Protein AF-A2Y497-F1 (afdb_monomer_lite)

Secondary structure (DSSP, 8-state):
--------------------------------------------------------------PPP--SSTTSPPPPPP-SS-EEEEEEHHHHHH-HHHHHHHHHTTEEEEEEE--S--HHHHHHHHHHHHHHHTTSSEEEEES-HHHHHHHT-SEEE--TT--

Sequence (163 aa):
MSPLHLLHRPPLAARGRLLLLPTSRSLLLPRHRHRLRLRDVGAAAAAGGGVSGGGGGAASSREPPRTLFPGGFKRPEIRVPALVLRVGADEALASGDAVVAAVARGVGIVVLEAGEEGGGRVYEAALSLKASVGDRAYLLVAERVDVASAVGASGVVLADDGW

Foldseek 3Di:
DDDDDDDDDDDDDDDDDDDPDPPPPPPCDPPPPDPPPPDPPDDPDDDDDDDDDDDDDPPPPVPQPQDPDPVSDDPDDDDPPAAEAEAELVCLVVPLVVLLVVLVSGHAEYEYEDDPDDLVSSLVSQLSNCVSCPPSHFYEYEPCPVSCVVNVGNYYDYDPPPD

pLDDT: mean 71.43, std 23.14, range [33.5, 97.62]

Radius of gyration: 28.64 Å; chains: 1; bounding box: 88×29×102 Å

Structure (mmCIF, N/CA/C/O backbone):
data_AF-A2Y497-F1
#
_entry.id   AF-A2Y497-F1
#
loop_
_atom_site.group_PDB
_atom_site.id
_atom_site.type_symbol
_atom_site.label_atom_id
_atom_site.label_alt_id
_atom_site.label_comp_id
_atom_site.label_asym_id
_atom_site.label_entity_id
_atom_site.label_seq_id
_atom_site.pdbx_PDB_ins_code
_atom_site.Cartn_x
_atom_site.Cartn_y
_atom_site.Cartn_z
_atom_site.occupancy
_atom_site.B_iso_or_equiv
_atom_site.auth_seq_id
_atom_site.auth_comp_id
_atom_site.auth_asym_id
_atom_site.auth_atom_id
_atom_site.pdbx_PDB_model_num
ATOM 1 N N . MET A 1 1 ? -52.154 7.156 -65.778 1.00 45.56 1 MET A N 1
ATOM 2 C CA . MET A 1 1 ? -52.200 6.101 -64.744 1.00 45.56 1 MET A CA 1
ATOM 3 C C . MET A 1 1 ? -51.714 6.709 -63.432 1.00 45.56 1 MET A C 1
ATOM 5 O O . MET A 1 1 ? -50.516 6.826 -63.230 1.00 45.56 1 MET A O 1
ATOM 9 N N . SER A 1 2 ? -52.643 7.197 -62.608 1.00 48.38 2 SER A N 1
ATOM 10 C CA . SER A 1 2 ? -52.445 7.493 -61.173 1.00 48.38 2 SER A CA 1
ATOM 11 C C . SER A 1 2 ? -52.686 6.207 -60.360 1.00 48.38 2 SER A C 1
ATOM 13 O O . SER A 1 2 ? -53.208 5.254 -60.942 1.00 48.38 2 SER A O 1
ATOM 15 N N . PRO A 1 3 ? -52.598 6.209 -59.018 1.00 59.75 3 PRO A N 1
ATOM 16 C CA . PRO A 1 3 ? -51.611 6.776 -58.082 1.00 59.75 3 PRO A CA 1
ATOM 17 C C . PRO A 1 3 ? -51.171 5.680 -57.066 1.00 59.75 3 PRO A C 1
ATOM 19 O O . PRO A 1 3 ? -51.583 4.535 -57.203 1.00 59.75 3 PRO A O 1
ATOM 22 N N . LEU A 1 4 ? -50.385 6.002 -56.028 1.00 50.53 4 LEU A N 1
ATOM 23 C CA . LEU A 1 4 ? -50.739 5.723 -54.616 1.00 50.53 4 LEU A CA 1
ATOM 24 C C . LEU A 1 4 ? -49.583 6.049 -53.658 1.00 50.53 4 LEU A C 1
ATOM 26 O O . LEU A 1 4 ? -48.541 5.401 -53.627 1.00 50.53 4 LEU A O 1
ATOM 30 N N . HIS A 1 5 ? -49.843 7.058 -52.830 1.00 51.62 5 HIS A N 1
ATOM 31 C CA . HIS A 1 5 ? -49.244 7.238 -51.518 1.00 51.62 5 HIS A CA 1
ATOM 32 C C . HIS A 1 5 ? -49.488 6.007 -50.629 1.00 51.62 5 HIS A C 1
ATOM 34 O O . HIS A 1 5 ? -50.622 5.542 -50.526 1.00 51.62 5 HIS A O 1
ATOM 40 N N . LEU A 1 6 ? -48.463 5.582 -49.887 1.00 50.78 6 LEU A N 1
ATOM 41 C CA . LEU A 1 6 ? -48.612 4.832 -48.637 1.00 50.78 6 LEU A CA 1
ATOM 42 C C . LEU A 1 6 ? -47.597 5.421 -47.630 1.00 50.78 6 LEU A C 1
ATOM 44 O O . LEU A 1 6 ? -46.397 5.269 -47.814 1.00 50.78 6 LEU A O 1
ATOM 48 N N . LEU A 1 7 ? -47.950 6.378 -46.762 1.00 43.66 7 LEU A N 1
ATOM 49 C CA . LEU A 1 7 ? -48.639 6.231 -45.465 1.00 43.66 7 LEU A CA 1
ATOM 50 C C . LEU A 1 7 ? -48.010 5.182 -44.532 1.00 43.66 7 LEU A C 1
ATOM 52 O O . LEU A 1 7 ? -48.404 4.027 -44.586 1.00 43.66 7 LEU A O 1
ATOM 56 N N . HIS A 1 8 ? -47.133 5.614 -43.616 1.00 41.62 8 HIS A N 1
ATOM 57 C CA . HIS A 1 8 ? -47.260 5.457 -42.146 1.00 41.62 8 HIS A CA 1
ATOM 58 C C . HIS A 1 8 ? -45.929 5.831 -41.466 1.00 41.62 8 HIS A C 1
ATOM 60 O O . HIS A 1 8 ? -44.899 5.230 -41.731 1.00 41.62 8 HIS A O 1
ATOM 66 N N . ARG A 1 9 ? -45.848 6.984 -40.793 1.00 40.12 9 ARG A N 1
ATOM 67 C CA . ARG A 1 9 ? -46.085 7.222 -39.351 1.00 40.12 9 ARG A CA 1
ATOM 68 C C . ARG A 1 9 ? -45.068 6.519 -38.416 1.00 40.12 9 ARG A C 1
ATOM 70 O O . ARG A 1 9 ? -44.997 5.295 -38.430 1.00 40.12 9 ARG A O 1
ATOM 77 N N . PRO A 1 10 ? -44.336 7.273 -37.566 1.00 56.50 10 PRO A N 1
ATOM 78 C CA . PRO A 1 10 ? -43.482 6.717 -36.512 1.00 56.50 10 PRO A CA 1
ATOM 79 C C . PRO A 1 10 ? -44.349 6.184 -35.365 1.00 56.50 10 PRO A C 1
ATOM 81 O O . PRO A 1 10 ? -45.513 6.591 -35.252 1.00 56.50 10 PRO A O 1
ATOM 84 N N . PRO A 1 11 ? -43.791 5.355 -34.463 1.00 48.72 11 PRO A N 1
ATOM 85 C CA . PRO A 1 11 ? -44.018 5.701 -33.063 1.00 48.72 11 PRO A CA 1
ATOM 86 C C . PRO A 1 11 ? -42.943 5.288 -32.033 1.00 48.72 11 PRO A C 1
ATOM 88 O O . PRO A 1 11 ? -42.283 4.261 -32.130 1.00 48.72 11 PRO A O 1
ATOM 91 N N . LEU A 1 12 ? -42.970 6.084 -30.956 1.00 47.97 12 LEU A N 1
ATOM 92 C CA . LEU A 1 12 ? -42.866 5.702 -29.541 1.00 47.97 12 LEU A CA 1
ATOM 93 C C . LEU A 1 12 ? -41.478 5.491 -28.918 1.00 47.97 12 LEU A C 1
ATOM 95 O O . LEU A 1 12 ? -40.954 4.393 -28.786 1.00 47.97 12 LEU A O 1
ATOM 99 N N . ALA A 1 13 ? -40.989 6.602 -28.363 1.00 44.84 13 ALA A N 1
ATOM 100 C CA . ALA A 1 13 ? -40.726 6.758 -26.932 1.00 44.84 13 ALA A CA 1
ATOM 101 C C . ALA A 1 13 ? -40.775 5.471 -26.080 1.00 44.84 13 ALA A C 1
ATOM 103 O O . ALA A 1 13 ? -41.851 5.002 -25.709 1.00 44.84 13 ALA A O 1
ATOM 104 N N . ALA A 1 14 ? -39.607 5.021 -25.626 1.00 40.88 14 ALA A N 1
ATOM 105 C CA . ALA A 1 14 ? -39.486 4.195 -24.434 1.00 40.88 14 ALA A CA 1
ATOM 106 C C . ALA A 1 14 ? -38.958 5.063 -23.283 1.00 40.88 14 ALA A C 1
ATOM 108 O O . ALA A 1 14 ? -37.766 5.331 -23.145 1.00 40.88 14 ALA A O 1
ATOM 109 N N . ARG A 1 15 ? -39.897 5.523 -22.452 1.00 48.22 15 ARG A N 1
ATOM 110 C CA . ARG A 1 15 ? -39.645 5.992 -21.088 1.00 48.22 15 ARG A CA 1
ATOM 111 C C . ARG A 1 15 ? -39.121 4.810 -20.262 1.00 48.22 15 ARG A C 1
ATOM 113 O O . ARG A 1 15 ? -39.895 3.920 -19.929 1.00 48.22 15 ARG A O 1
ATOM 120 N N . GLY A 1 16 ? -37.844 4.825 -19.897 1.00 36.69 16 GLY A N 1
ATOM 121 C CA . GLY A 1 16 ? -37.265 3.957 -18.863 1.00 36.69 16 GLY A CA 1
ATOM 122 C C . GLY A 1 16 ? -36.712 4.829 -17.741 1.00 36.69 16 GLY A C 1
ATOM 123 O O . GLY A 1 16 ? -35.578 5.275 -17.799 1.00 36.69 16 GLY A O 1
ATOM 124 N N . ARG A 1 17 ? -37.585 5.368 -16.889 1.00 41.91 17 ARG A N 1
ATOM 125 C CA . ARG A 1 17 ? -37.808 4.887 -15.517 1.00 41.91 17 ARG A CA 1
ATOM 126 C C . ARG A 1 17 ? -36.546 4.967 -14.650 1.00 41.91 17 ARG A C 1
ATOM 128 O O . ARG A 1 17 ? -35.777 4.026 -14.522 1.00 41.91 17 ARG A O 1
ATOM 135 N N . LEU A 1 18 ? -36.434 6.142 -14.035 1.00 47.62 18 LEU A N 1
ATOM 136 C CA . LEU A 1 18 ? -35.829 6.432 -12.742 1.00 47.62 18 LEU A CA 1
ATOM 137 C C . LEU A 1 18 ? -35.737 5.175 -11.852 1.00 47.62 18 LEU A C 1
ATOM 139 O O . LEU A 1 18 ? -36.744 4.717 -11.310 1.00 47.62 18 LEU A O 1
ATOM 143 N N . LEU A 1 19 ? -34.531 4.641 -11.685 1.00 43.69 19 LEU A N 1
ATOM 144 C CA . LEU A 1 19 ? -34.193 3.825 -10.528 1.00 43.69 19 LEU A CA 1
ATOM 145 C C . LEU A 1 19 ? -33.271 4.677 -9.669 1.00 43.69 19 LEU A C 1
ATOM 147 O O . LEU A 1 19 ? -32.071 4.781 -9.914 1.00 43.69 19 LEU A O 1
ATOM 151 N N . LEU A 1 20 ? -33.896 5.351 -8.700 1.00 47.12 20 LEU A N 1
ATOM 152 C CA . LEU A 1 20 ? -33.205 5.912 -7.553 1.00 47.12 20 LEU A CA 1
ATOM 153 C C . LEU A 1 20 ? -32.330 4.806 -6.965 1.00 47.12 20 LEU A C 1
ATOM 155 O O . LEU A 1 20 ? -32.849 3.810 -6.455 1.00 47.12 20 LEU A O 1
ATOM 159 N N . LEU A 1 21 ? -31.012 4.987 -7.032 1.00 45.28 21 LEU A N 1
ATOM 160 C CA . LEU A 1 21 ? -30.118 4.193 -6.210 1.00 45.28 21 LEU A CA 1
ATOM 161 C C . LEU A 1 21 ? -30.483 4.456 -4.744 1.00 45.28 21 LEU A C 1
ATOM 163 O O . LEU A 1 21 ? -30.607 5.621 -4.350 1.00 45.28 21 LEU A O 1
ATOM 167 N N . PRO A 1 22 ? -30.672 3.408 -3.929 1.00 40.72 22 PRO A N 1
ATOM 168 C CA . PRO A 1 22 ? -30.899 3.593 -2.514 1.00 40.72 22 PRO A CA 1
ATOM 169 C C . PRO A 1 22 ? -29.657 4.246 -1.912 1.00 40.72 22 PRO A C 1
ATOM 171 O O . PRO A 1 22 ? -28.540 3.744 -2.016 1.00 40.72 22 PRO A O 1
ATOM 174 N N . THR A 1 23 ? -29.889 5.391 -1.282 1.00 52.94 23 THR A N 1
ATOM 175 C CA . THR A 1 23 ? -29.001 6.060 -0.342 1.00 52.94 23 THR A CA 1
ATOM 176 C C . THR A 1 23 ? -28.472 5.032 0.649 1.00 52.94 23 THR A C 1
ATOM 178 O O . THR A 1 23 ? -29.182 4.576 1.548 1.00 52.94 23 THR A O 1
ATOM 181 N N . SER A 1 24 ? -27.218 4.629 0.452 1.00 50.81 24 SER A N 1
ATOM 182 C CA . SER A 1 24 ? -26.545 3.655 1.297 1.00 50.81 24 SER A CA 1
ATOM 183 C C . SER A 1 24 ? -26.547 4.155 2.733 1.00 50.81 24 SER A C 1
ATOM 185 O O . SER A 1 24 ? -25.902 5.149 3.073 1.00 50.81 24 SER A O 1
ATOM 187 N N . ARG A 1 25 ? -27.317 3.453 3.568 1.00 43.19 25 ARG A N 1
ATOM 188 C CA . ARG A 1 25 ? -27.365 3.635 5.012 1.00 43.19 25 ARG A CA 1
ATOM 189 C C . ARG A 1 25 ? -25.943 3.609 5.551 1.00 43.19 25 ARG A C 1
ATOM 191 O O . ARG A 1 25 ? -25.229 2.619 5.421 1.00 43.19 25 ARG A O 1
ATOM 198 N N . SER A 1 26 ? -25.570 4.730 6.150 1.00 48.50 26 SER A N 1
ATOM 199 C CA . SER A 1 26 ? -24.360 4.901 6.932 1.00 48.50 26 SER A CA 1
ATOM 200 C C . SER A 1 26 ? -24.370 3.864 8.056 1.00 48.50 26 SER A C 1
ATOM 202 O O . SER A 1 26 ? -25.047 4.040 9.070 1.00 48.50 26 SER A O 1
ATOM 204 N N . LEU A 1 27 ? -23.668 2.746 7.859 1.00 54.00 27 LEU A N 1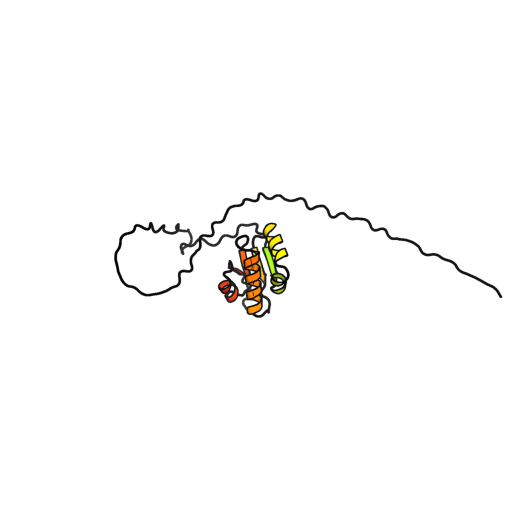
ATOM 205 C CA . LEU A 1 27 ? -23.291 1.864 8.954 1.00 54.00 27 LEU A CA 1
ATOM 206 C C . LEU A 1 27 ? -22.240 2.628 9.756 1.00 54.00 27 LEU A C 1
ATOM 208 O O . LEU A 1 27 ? -21.042 2.568 9.488 1.00 54.00 27 LEU A O 1
ATOM 212 N N . LEU A 1 28 ? -22.739 3.431 10.693 1.00 51.94 28 LEU A N 1
ATOM 213 C CA . LEU A 1 28 ? -21.984 4.099 11.739 1.00 51.94 28 LEU A CA 1
ATOM 214 C C . LEU A 1 28 ? -21.371 3.022 12.637 1.00 51.94 28 LEU A C 1
ATOM 216 O O . LEU A 1 28 ? -21.865 2.741 13.726 1.00 51.94 28 LEU A O 1
ATOM 220 N N . LEU A 1 29 ? -20.291 2.397 12.170 1.00 51.91 29 LEU A N 1
ATOM 221 C CA . LEU A 1 29 ? -19.397 1.702 13.075 1.00 51.91 29 LEU A CA 1
ATOM 222 C C . LEU A 1 29 ? -18.807 2.748 14.034 1.00 51.91 29 LEU A C 1
ATOM 224 O O . LEU A 1 29 ? -18.411 3.834 13.584 1.00 51.91 29 LEU A O 1
ATOM 228 N N . PRO A 1 30 ? -18.760 2.461 15.346 1.00 38.69 30 PRO A N 1
ATOM 229 C CA . PRO A 1 30 ? -18.189 3.365 16.327 1.00 38.69 30 PRO A CA 1
ATOM 230 C C . PRO A 1 30 ? -16.765 3.73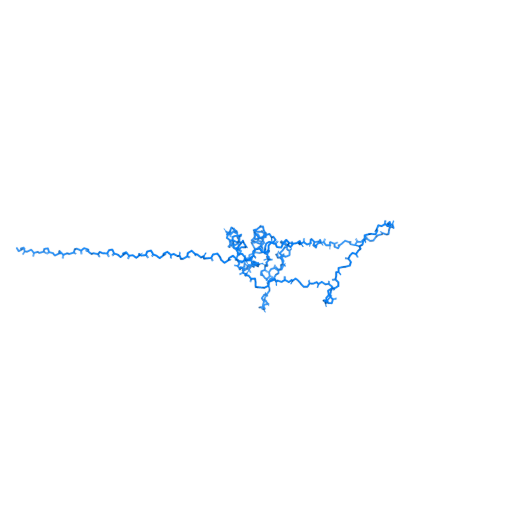9 15.918 1.00 38.69 30 PRO A C 1
ATOM 232 O O . PRO A 1 30 ? -15.858 2.907 15.894 1.00 38.69 30 PRO A O 1
ATOM 235 N N . ARG A 1 31 ? -16.567 5.018 15.587 1.00 48.16 31 ARG A N 1
ATOM 236 C CA . ARG A 1 31 ? -15.251 5.613 15.351 1.00 48.16 31 ARG A CA 1
ATOM 237 C C . ARG A 1 31 ? -14.523 5.722 16.684 1.00 48.16 31 ARG A C 1
ATOM 239 O O . ARG A 1 31 ? -14.417 6.801 17.264 1.00 48.16 31 ARG A O 1
ATOM 246 N N . HIS A 1 32 ? -14.007 4.599 17.167 1.00 43.72 32 HIS A N 1
ATOM 247 C CA . HIS A 1 32 ? -13.047 4.579 18.256 1.00 43.72 32 HIS A CA 1
ATOM 248 C C . HIS A 1 32 ? -11.733 5.187 17.750 1.00 43.72 32 HIS A C 1
ATOM 250 O O . HIS A 1 32 ? -10.834 4.497 17.273 1.00 43.72 32 HIS A O 1
ATOM 256 N N . ARG A 1 33 ? -11.637 6.520 17.837 1.00 47.34 33 ARG A N 1
ATOM 257 C CA . ARG A 1 33 ? -10.392 7.283 17.695 1.00 47.34 33 ARG A CA 1
ATOM 258 C C . ARG A 1 33 ? -9.466 6.931 18.857 1.00 47.34 33 ARG A C 1
ATOM 260 O O . ARG A 1 33 ? -9.300 7.704 19.796 1.00 47.34 33 ARG A O 1
ATOM 267 N N . HIS A 1 34 ? -8.845 5.764 18.794 1.00 39.50 34 HIS A N 1
ATOM 268 C CA . HIS A 1 34 ? -7.680 5.490 19.612 1.00 39.50 34 HIS A CA 1
ATOM 269 C C . HIS A 1 34 ? -6.464 6.003 18.857 1.00 39.50 34 HIS A C 1
ATOM 271 O O . HIS A 1 34 ? -6.024 5.400 17.884 1.00 39.50 34 HIS A O 1
ATOM 277 N N . ARG A 1 35 ? -5.961 7.160 19.312 1.00 42.25 35 ARG A N 1
ATOM 278 C CA . ARG A 1 35 ? -4.622 7.668 19.003 1.00 42.25 35 ARG A CA 1
ATOM 279 C C . ARG A 1 35 ? -3.623 6.544 19.275 1.00 42.25 35 ARG A C 1
ATOM 281 O O . ARG A 1 35 ? -3.215 6.346 20.420 1.00 42.25 35 ARG A O 1
ATOM 288 N N . LEU A 1 36 ? -3.249 5.800 18.240 1.00 44.75 36 LEU A N 1
ATOM 289 C CA . LEU A 1 36 ? -2.063 4.969 18.287 1.00 44.75 36 LEU A CA 1
ATOM 290 C C . LEU A 1 36 ? -0.896 5.948 18.317 1.00 44.75 36 LEU A C 1
ATOM 292 O O . LEU A 1 36 ? -0.554 6.568 17.317 1.00 44.75 36 LEU A O 1
ATOM 296 N N . ARG A 1 37 ? -0.349 6.158 19.516 1.00 42.28 37 ARG A N 1
ATOM 297 C CA . ARG A 1 37 ? 0.990 6.712 19.667 1.00 42.28 37 ARG A CA 1
ATOM 298 C C . ARG A 1 37 ? 1.930 5.684 19.045 1.00 42.28 37 ARG A C 1
ATOM 300 O O . ARG A 1 37 ? 2.341 4.750 19.733 1.00 42.28 37 ARG A O 1
ATOM 307 N N . LEU A 1 38 ? 2.205 5.829 17.749 1.00 42.47 38 LEU A N 1
ATOM 308 C CA . LEU A 1 38 ? 3.408 5.274 17.154 1.00 42.47 38 LEU A CA 1
ATOM 309 C C . LEU A 1 38 ? 4.548 5.881 17.972 1.00 42.47 38 LEU A C 1
ATOM 311 O O . LEU A 1 38 ? 4.785 7.085 17.942 1.00 42.47 38 LEU A O 1
ATOM 315 N N . ARG A 1 39 ? 5.143 5.073 18.846 1.00 39.19 39 ARG A N 1
ATOM 316 C CA . ARG A 1 39 ? 6.441 5.425 19.396 1.00 39.19 39 ARG A CA 1
ATOM 317 C C . ARG A 1 39 ? 7.401 5.278 18.235 1.00 39.19 39 ARG A C 1
ATOM 319 O O . ARG A 1 39 ? 7.504 4.176 17.701 1.00 39.19 39 ARG A O 1
ATOM 326 N N . ASP A 1 40 ? 8.046 6.378 17.874 1.00 40.12 40 ASP A N 1
ATOM 327 C CA . ASP A 1 40 ? 9.225 6.383 17.024 1.00 40.12 40 ASP A CA 1
ATOM 328 C C . ASP A 1 40 ? 10.182 5.301 17.528 1.00 40.12 40 ASP A C 1
ATOM 330 O O . ASP A 1 40 ? 10.813 5.434 18.581 1.00 40.12 40 ASP A O 1
ATOM 334 N N . VAL A 1 41 ? 10.249 4.184 16.806 1.00 44.50 41 VAL A N 1
ATOM 335 C CA . VAL A 1 41 ? 11.383 3.275 16.911 1.00 44.50 41 VAL A CA 1
ATOM 336 C C . VAL A 1 41 ? 12.454 3.950 16.077 1.00 44.50 41 VAL A C 1
ATOM 338 O O . VAL A 1 41 ? 12.531 3.766 14.866 1.00 44.50 41 VAL A O 1
ATOM 341 N N . GLY A 1 42 ? 13.188 4.848 16.737 1.00 35.66 42 GLY A N 1
ATOM 342 C CA . GLY A 1 42 ? 14.312 5.548 16.146 1.00 35.66 42 GLY A CA 1
ATOM 343 C C . GLY A 1 42 ? 15.251 4.543 15.492 1.00 35.66 42 GLY A C 1
ATOM 344 O O . GLY A 1 42 ? 15.635 3.546 16.106 1.00 35.66 42 GLY A O 1
ATOM 345 N N . ALA A 1 43 ? 15.592 4.816 14.235 1.00 41.41 43 ALA A N 1
ATOM 346 C CA . ALA A 1 43 ? 16.651 4.141 13.515 1.00 41.41 43 ALA A CA 1
ATOM 347 C C . ALA A 1 43 ? 17.951 4.277 14.323 1.00 41.41 43 ALA A C 1
ATOM 349 O O . ALA A 1 43 ? 18.590 5.329 14.335 1.00 41.41 43 ALA A O 1
ATOM 350 N N . ALA A 1 44 ? 18.321 3.222 15.048 1.00 39.16 44 ALA A N 1
ATOM 351 C CA . ALA A 1 44 ? 19.617 3.131 15.695 1.00 39.16 44 ALA A CA 1
ATOM 352 C C . ALA A 1 44 ? 20.653 2.824 14.610 1.00 39.16 44 ALA A C 1
ATOM 354 O O . ALA A 1 44 ? 20.873 1.672 14.239 1.00 39.16 44 ALA A O 1
ATOM 355 N N . ALA A 1 45 ? 21.246 3.885 14.064 1.00 36.88 45 ALA A N 1
ATOM 356 C CA . ALA A 1 45 ? 22.423 3.798 13.220 1.00 36.88 45 ALA A CA 1
ATOM 357 C C . ALA A 1 45 ? 23.559 3.134 14.013 1.00 36.88 45 ALA A C 1
ATOM 359 O O . ALA A 1 45 ? 23.944 3.599 15.087 1.00 36.88 45 ALA A O 1
ATOM 360 N N . ALA A 1 46 ? 24.085 2.033 13.481 1.00 41.69 46 ALA A N 1
ATOM 361 C CA . ALA A 1 46 ? 25.293 1.405 13.983 1.00 41.69 46 ALA A CA 1
ATOM 362 C C . ALA A 1 46 ? 26.492 2.318 13.682 1.00 41.69 46 ALA A C 1
ATOM 364 O O . ALA A 1 46 ? 27.001 2.339 12.565 1.00 41.69 46 ALA A O 1
ATOM 365 N N . ALA A 1 47 ? 26.942 3.070 14.684 1.00 39.59 47 ALA A N 1
ATOM 366 C CA . ALA A 1 47 ? 28.244 3.722 14.678 1.00 39.59 47 ALA A CA 1
ATOM 367 C C . ALA A 1 47 ? 29.055 3.164 15.850 1.00 39.59 47 ALA A C 1
ATOM 369 O O . ALA A 1 47 ? 28.743 3.398 17.018 1.00 39.59 47 ALA A O 1
ATOM 370 N N . GLY A 1 48 ? 30.063 2.357 15.522 1.00 38.34 48 GLY A N 1
ATOM 371 C CA . GLY A 1 48 ? 31.070 1.914 16.475 1.00 38.34 48 GLY A CA 1
ATOM 372 C C . GLY A 1 48 ? 31.966 3.070 16.923 1.00 38.34 48 GLY A C 1
ATOM 373 O O . GLY A 1 48 ? 32.155 4.041 16.195 1.00 38.34 48 GLY A O 1
ATOM 374 N N . GLY A 1 49 ? 32.544 2.931 18.115 1.00 33.50 49 GLY A N 1
ATOM 375 C CA . GLY A 1 49 ? 33.585 3.823 18.623 1.00 33.50 49 GLY A CA 1
ATOM 376 C C . GLY A 1 49 ? 33.461 4.039 20.124 1.00 33.50 49 GLY A C 1
ATOM 377 O O . GLY A 1 49 ? 32.721 4.908 20.570 1.00 33.50 49 GLY A O 1
ATOM 378 N N . GLY A 1 50 ? 34.164 3.223 20.909 1.00 43.47 50 GLY A N 1
ATOM 379 C CA . GLY A 1 50 ? 34.237 3.384 22.357 1.00 43.47 50 GLY A CA 1
ATOM 380 C C . GLY A 1 50 ? 35.160 4.527 22.781 1.00 43.47 50 GLY A C 1
ATOM 381 O O . GLY A 1 50 ? 36.173 4.779 22.139 1.00 43.47 50 GLY A O 1
ATOM 382 N N . VAL A 1 51 ? 34.832 5.158 23.908 1.00 40.09 51 VAL A N 1
ATOM 383 C CA . VAL A 1 51 ? 35.761 5.471 25.006 1.00 40.09 51 VAL A CA 1
ATOM 384 C C . VAL A 1 51 ? 34.959 5.949 26.223 1.00 40.09 51 VAL A C 1
ATOM 386 O O . VAL A 1 51 ? 33.937 6.619 26.118 1.00 40.09 51 VAL A O 1
ATOM 389 N N . SER A 1 52 ? 35.434 5.507 27.381 1.00 50.84 52 SER A N 1
ATOM 390 C CA . SER A 1 52 ? 34.973 5.712 28.751 1.00 50.84 52 SER A CA 1
ATOM 391 C C . SER A 1 52 ? 34.810 7.169 29.200 1.00 50.84 52 SER A C 1
ATOM 393 O O . SER A 1 52 ? 35.667 8.003 28.921 1.00 50.84 52 SER A O 1
ATOM 395 N N . GLY A 1 53 ? 33.821 7.415 30.064 1.00 36.03 53 GLY A N 1
ATOM 396 C CA . GLY A 1 53 ? 33.757 8.603 30.920 1.00 36.03 53 GLY A CA 1
ATOM 397 C C . GLY A 1 53 ? 32.502 8.597 31.790 1.00 36.03 53 GLY A C 1
ATOM 398 O O . GLY A 1 53 ? 31.396 8.715 31.276 1.00 36.03 53 GLY A O 1
ATOM 399 N N . GLY A 1 54 ? 32.667 8.394 33.100 1.00 44.78 54 GLY A N 1
ATOM 400 C CA . GLY A 1 54 ? 31.570 8.310 34.064 1.00 44.78 54 GLY A CA 1
ATOM 401 C C . GLY A 1 54 ? 30.852 9.642 34.305 1.00 44.78 54 GLY A C 1
ATOM 402 O O . GLY A 1 54 ? 31.462 10.707 34.300 1.00 44.78 54 GLY A O 1
ATOM 403 N N . GLY A 1 55 ? 29.551 9.553 34.577 1.00 35.56 55 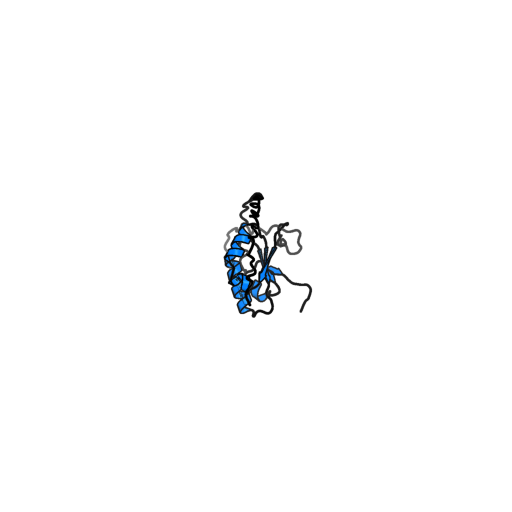GLY A N 1
ATOM 404 C CA . GLY A 1 55 ? 28.708 10.665 35.008 1.00 35.56 55 GLY A CA 1
ATOM 405 C C . GLY A 1 55 ? 27.294 10.167 35.288 1.00 35.56 55 GLY A C 1
ATOM 406 O O . GLY A 1 55 ? 26.574 9.789 34.369 1.00 35.56 55 GLY A O 1
ATOM 407 N N . GLY A 1 56 ? 26.925 10.095 36.567 1.00 45.38 56 GLY A N 1
ATOM 408 C CA . GLY A 1 56 ? 25.643 9.574 37.027 1.00 45.38 56 GLY A CA 1
ATOM 409 C C . GLY A 1 56 ? 24.456 10.420 36.568 1.00 45.38 56 GLY A C 1
ATOM 410 O O . GLY A 1 56 ? 24.340 11.593 36.903 1.00 45.38 56 GLY A O 1
ATOM 411 N N . GLY A 1 57 ? 23.536 9.771 35.866 1.00 36.97 57 GLY A N 1
ATOM 412 C CA . GLY A 1 57 ? 22.160 10.202 35.685 1.00 36.97 57 GLY A CA 1
ATOM 413 C C . GLY A 1 57 ? 21.326 8.938 35.574 1.00 36.97 57 GLY A C 1
ATOM 414 O O . GLY A 1 57 ? 21.486 8.184 34.618 1.00 36.97 57 GLY A O 1
ATOM 415 N N . ALA A 1 58 ? 20.495 8.657 36.578 1.00 44.59 58 ALA A N 1
ATOM 416 C CA . ALA A 1 58 ? 19.597 7.509 36.586 1.00 44.59 58 ALA A CA 1
ATOM 417 C C . ALA A 1 58 ? 18.496 7.701 35.527 1.00 44.59 58 ALA A C 1
ATOM 419 O O . ALA A 1 58 ? 17.347 8.005 35.838 1.00 44.59 58 ALA A O 1
ATOM 420 N N . ALA A 1 59 ? 18.851 7.541 34.253 1.00 45.75 59 ALA A N 1
ATOM 421 C CA . ALA A 1 59 ? 17.893 7.227 33.217 1.00 45.75 59 ALA A CA 1
ATOM 422 C C . ALA A 1 59 ? 17.416 5.815 33.535 1.00 45.75 59 ALA A C 1
ATOM 424 O O . ALA A 1 59 ? 18.148 4.848 33.336 1.00 45.75 59 ALA A O 1
ATOM 425 N N . SER A 1 60 ? 16.215 5.699 34.101 1.00 47.19 60 SER A N 1
ATOM 426 C CA . SER A 1 60 ? 15.525 4.422 34.209 1.00 47.19 60 SER A CA 1
ATOM 427 C C . SER A 1 60 ? 15.462 3.828 32.803 1.00 47.19 60 SER A C 1
ATOM 429 O O . SER A 1 60 ? 14.619 4.232 31.994 1.00 47.19 60 SER A O 1
ATOM 431 N N . SER A 1 61 ? 16.385 2.921 32.489 1.00 52.41 61 SER A N 1
ATOM 432 C CA . SER A 1 61 ? 16.326 2.059 31.323 1.00 52.41 61 SER A CA 1
ATOM 433 C C . SER A 1 61 ? 15.075 1.224 31.521 1.00 52.41 61 SER A C 1
ATOM 435 O O . SER A 1 61 ? 15.066 0.210 32.212 1.00 52.41 61 SER A O 1
ATOM 437 N N . ARG A 1 62 ? 13.952 1.743 31.022 1.00 58.88 62 ARG A N 1
ATOM 438 C CA . ARG A 1 62 ? 12.667 1.067 31.071 1.00 58.88 62 ARG A CA 1
ATOM 439 C C . ARG A 1 62 ? 12.809 -0.115 30.133 1.00 58.88 62 ARG A C 1
ATOM 441 O O . ARG A 1 62 ? 12.574 0.023 28.936 1.00 58.88 62 ARG A O 1
ATOM 448 N N . GLU A 1 63 ? 13.305 -1.215 30.689 1.00 60.34 63 GLU A N 1
ATOM 449 C CA . GLU A 1 63 ? 13.509 -2.471 29.992 1.00 60.34 63 GLU A CA 1
ATOM 450 C C . GLU A 1 63 ? 12.223 -2.759 29.211 1.00 60.34 63 GLU A C 1
ATOM 452 O O . GLU A 1 63 ? 11.128 -2.694 29.795 1.00 60.34 63 GLU A O 1
ATOM 457 N N . PRO A 1 64 ? 12.307 -2.923 27.878 1.00 60.09 64 PRO A N 1
ATOM 458 C CA . PRO A 1 64 ? 11.121 -3.128 27.073 1.00 60.09 64 PRO A CA 1
ATOM 459 C C . PRO A 1 64 ? 10.374 -4.342 27.638 1.00 60.09 64 PRO A C 1
ATOM 461 O O . PRO A 1 64 ? 11.008 -5.347 27.965 1.00 60.09 64 PRO A O 1
ATOM 464 N N . PRO A 1 65 ? 9.046 -4.244 27.835 1.00 62.47 65 PRO A N 1
ATOM 465 C CA . PRO A 1 65 ? 8.278 -5.285 28.500 1.00 62.47 65 PRO A CA 1
ATOM 466 C C . PRO A 1 65 ? 8.544 -6.624 27.816 1.00 62.47 65 PRO A C 1
ATOM 468 O O . PRO A 1 65 ? 8.295 -6.766 26.619 1.00 62.47 65 PRO A O 1
ATOM 471 N N . ARG A 1 66 ? 9.085 -7.577 28.585 1.00 63.81 66 ARG A N 1
ATOM 472 C CA . ARG A 1 66 ? 9.497 -8.894 28.095 1.00 63.81 66 ARG A CA 1
ATOM 473 C C . ARG A 1 66 ? 8.308 -9.559 27.418 1.00 63.81 66 ARG A C 1
ATOM 475 O O . ARG A 1 66 ? 7.329 -9.927 28.063 1.00 63.81 66 ARG A O 1
ATOM 482 N N . THR A 1 67 ? 8.371 -9.661 26.099 1.00 71.06 67 THR A N 1
ATOM 483 C CA . THR A 1 67 ? 7.333 -10.338 25.330 1.00 71.06 67 THR A CA 1
ATOM 484 C C . THR A 1 67 ? 7.516 -11.845 25.440 1.00 71.06 67 THR A C 1
ATOM 486 O O . THR A 1 67 ? 8.636 -12.312 25.621 1.00 71.06 67 THR A O 1
ATOM 489 N N . LEU A 1 68 ? 6.442 -12.612 25.252 1.00 69.62 68 LEU A N 1
ATOM 490 C CA . LEU A 1 68 ? 6.504 -14.079 25.182 1.00 69.62 68 LEU A CA 1
ATOM 491 C C . LEU A 1 68 ? 7.307 -14.595 23.970 1.00 69.62 68 LEU A C 1
ATOM 493 O O . LEU A 1 68 ? 7.554 -15.792 23.859 1.00 69.62 68 LEU A O 1
ATOM 497 N N . PHE A 1 69 ? 7.700 -13.709 23.050 1.00 66.25 69 PHE A N 1
ATOM 498 C CA . PHE A 1 69 ? 8.509 -14.064 21.895 1.00 66.25 69 PHE A CA 1
ATOM 499 C C . PHE A 1 69 ? 9.997 -14.138 22.278 1.00 66.25 69 PHE A C 1
ATOM 501 O O . PHE A 1 69 ? 10.490 -13.208 22.921 1.00 66.25 69 PHE A O 1
ATOM 508 N N . PRO A 1 70 ? 10.737 -15.177 21.836 1.00 71.75 70 PRO A N 1
ATOM 509 C CA . PRO A 1 70 ? 12.148 -15.391 22.184 1.00 71.75 70 PRO A CA 1
ATOM 510 C C . PRO A 1 70 ? 13.079 -14.199 21.905 1.00 71.75 70 PRO A C 1
ATOM 512 O O . PRO A 1 70 ? 14.105 -14.064 22.559 1.00 71.75 70 PRO A O 1
ATOM 515 N N . GLY A 1 71 ? 12.716 -13.321 20.961 1.00 75.31 71 GLY A N 1
ATOM 516 C CA . GLY A 1 71 ? 13.475 -12.114 20.615 1.00 75.31 71 GLY A CA 1
ATOM 517 C C . GLY A 1 71 ? 13.097 -10.849 21.394 1.00 75.31 71 GLY A C 1
ATOM 518 O O . GLY A 1 71 ? 13.628 -9.789 21.094 1.00 75.31 71 GLY A O 1
ATOM 519 N N . GLY A 1 72 ? 12.153 -10.904 22.340 1.00 74.81 72 GLY A N 1
ATOM 520 C CA . GLY A 1 72 ? 11.748 -9.734 23.132 1.00 74.81 72 GLY A CA 1
ATOM 521 C C . GLY A 1 72 ? 10.931 -8.668 22.381 1.00 74.81 72 GLY A C 1
ATOM 522 O O . GLY A 1 72 ? 10.524 -7.685 22.997 1.00 74.81 72 GLY A O 1
ATOM 523 N N . PHE A 1 73 ? 10.642 -8.862 21.089 1.00 68.31 73 PHE A N 1
ATOM 524 C CA . PHE A 1 73 ? 9.798 -7.974 20.285 1.00 68.31 73 PHE A CA 1
ATOM 525 C C . PHE A 1 73 ? 8.408 -8.566 20.061 1.00 68.31 73 PHE A C 1
ATOM 527 O O . PHE A 1 73 ? 8.250 -9.721 19.657 1.00 68.31 73 PHE A O 1
ATOM 534 N N . LYS A 1 74 ? 7.378 -7.742 20.277 1.00 71.38 74 LYS A N 1
ATOM 535 C CA . LYS A 1 74 ? 5.993 -8.106 19.978 1.00 71.38 74 LYS A CA 1
ATOM 536 C C . LYS A 1 74 ? 5.819 -8.104 18.461 1.00 71.38 74 LYS A C 1
ATOM 538 O O . LYS A 1 74 ? 6.187 -7.127 17.812 1.00 71.38 74 LYS A O 1
ATOM 543 N N . ARG A 1 75 ? 5.238 -9.170 17.903 1.00 72.62 75 ARG A N 1
ATOM 544 C CA . ARG A 1 75 ? 4.867 -9.205 16.480 1.00 72.62 75 ARG A CA 1
ATOM 545 C C . ARG A 1 75 ? 3.930 -8.026 16.167 1.00 72.62 75 ARG A C 1
ATOM 547 O O . ARG A 1 75 ? 2.999 -7.807 16.949 1.00 72.62 75 ARG A O 1
ATOM 554 N N . PRO A 1 76 ? 4.147 -7.270 15.075 1.00 68.62 76 PRO A N 1
ATOM 555 C CA . PRO A 1 76 ? 3.168 -6.300 14.601 1.00 68.62 76 PRO A CA 1
ATOM 556 C C . PRO A 1 76 ? 1.804 -6.980 14.445 1.00 68.62 76 PRO A C 1
ATOM 558 O O . PRO A 1 76 ? 1.681 -7.996 13.765 1.00 68.62 76 PRO A O 1
ATOM 561 N N . GLU A 1 77 ? 0.789 -6.459 15.132 1.00 72.62 77 GLU A N 1
ATOM 562 C CA . GLU A 1 77 ? -0.564 -7.015 15.111 1.00 72.62 77 GLU A CA 1
ATOM 563 C C . GLU A 1 77 ? -1.437 -6.206 14.154 1.00 72.62 77 GLU A C 1
ATOM 565 O O . GLU A 1 77 ? -1.666 -5.014 14.367 1.00 72.62 77 GLU A O 1
ATOM 570 N N . ILE A 1 78 ? -1.973 -6.871 13.131 1.00 70.81 78 ILE A N 1
ATOM 571 C CA . ILE A 1 78 ? -3.050 -6.325 12.305 1.00 70.81 78 ILE A CA 1
ATOM 572 C C . ILE A 1 78 ? -4.371 -6.585 13.030 1.00 70.81 78 ILE A C 1
ATOM 574 O O . ILE A 1 78 ? -4.698 -7.722 13.372 1.00 70.81 78 ILE A O 1
ATOM 578 N N . ARG A 1 79 ? -5.154 -5.528 13.261 1.00 68.06 79 ARG A N 1
ATOM 579 C CA . ARG A 1 79 ? -6.492 -5.663 13.848 1.00 68.06 79 ARG A CA 1
ATOM 580 C C . ARG A 1 79 ? -7.470 -6.163 12.791 1.00 68.06 79 ARG A C 1
ATOM 582 O O . ARG A 1 79 ? -7.752 -5.449 11.836 1.00 68.06 79 ARG A O 1
ATOM 589 N N . VAL A 1 80 ? -8.000 -7.365 12.990 1.00 69.06 80 VAL A N 1
ATOM 590 C CA . VAL A 1 80 ? -9.038 -7.964 12.141 1.00 69.06 80 VAL A CA 1
ATOM 591 C C . VAL A 1 80 ? -10.442 -7.719 12.716 1.00 69.06 80 VAL A C 1
ATOM 593 O O . VAL A 1 80 ? -10.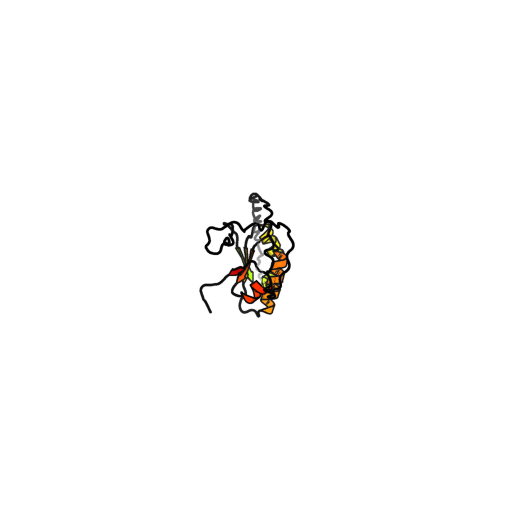600 -7.719 13.939 1.00 69.06 80 VAL A O 1
ATOM 596 N N . PRO A 1 81 ? -11.465 -7.530 11.858 1.00 63.50 81 PRO A N 1
ATOM 597 C CA . PRO A 1 81 ? -11.386 -7.515 10.392 1.00 63.50 81 PRO A CA 1
ATOM 598 C C . PRO A 1 81 ? -10.827 -6.184 9.848 1.00 63.50 81 PRO A C 1
ATOM 600 O O . PRO A 1 81 ? -11.269 -5.113 10.257 1.00 63.50 81 PRO A O 1
ATOM 603 N N . ALA A 1 82 ? -9.880 -6.255 8.905 1.00 82.69 82 ALA A N 1
ATOM 604 C CA . ALA A 1 82 ? -9.354 -5.098 8.176 1.00 82.69 82 ALA A CA 1
ATOM 605 C C . ALA A 1 82 ? -9.751 -5.193 6.699 1.00 82.69 82 ALA A C 1
ATOM 607 O O . ALA A 1 82 ? -9.572 -6.238 6.076 1.00 82.69 82 ALA A O 1
ATOM 608 N N . LEU A 1 83 ? -10.269 -4.099 6.138 1.00 93.75 83 LEU A N 1
ATOM 609 C CA . LEU A 1 83 ? -10.479 -3.990 4.698 1.00 93.75 83 LEU A CA 1
ATOM 610 C C . LEU A 1 83 ? -9.144 -3.645 4.025 1.00 93.75 83 LEU A C 1
ATOM 612 O O . LEU A 1 83 ? -8.487 -2.679 4.428 1.00 93.75 83 LEU A O 1
ATOM 616 N N . VAL A 1 84 ? -8.775 -4.436 3.017 1.00 95.31 84 VAL A N 1
ATOM 617 C CA . VAL A 1 84 ? -7.549 -4.276 2.228 1.00 95.31 84 VAL A CA 1
ATOM 618 C C . VAL A 1 84 ? -7.896 -3.649 0.883 1.00 95.31 84 VAL A C 1
ATOM 620 O O . VAL A 1 84 ? -8.786 -4.135 0.186 1.00 95.31 84 VAL A O 1
ATOM 623 N N . LEU A 1 85 ? -7.190 -2.582 0.522 1.00 96.75 85 LEU A N 1
ATOM 624 C CA . LEU A 1 85 ? -7.251 -1.963 -0.797 1.00 96.75 85 LEU A CA 1
ATOM 625 C C . LEU A 1 85 ? -5.944 -2.253 -1.538 1.00 96.75 85 LEU A C 1
ATOM 627 O O . LEU A 1 85 ? -4.881 -1.896 -1.040 1.00 96.75 85 LEU A O 1
ATOM 6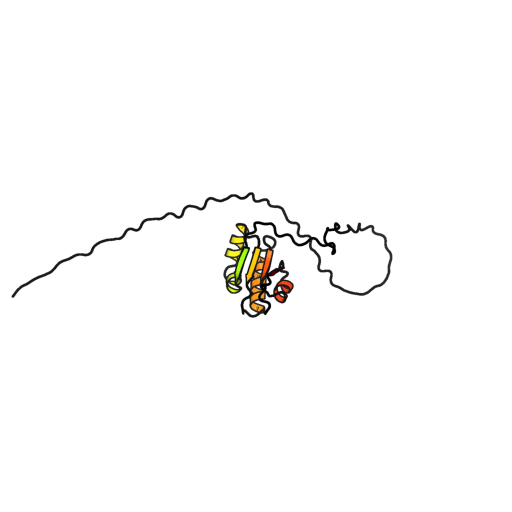31 N N . ARG A 1 86 ? -6.026 -2.878 -2.712 1.00 96.50 86 ARG A N 1
ATOM 632 C CA . ARG A 1 86 ? -4.887 -3.065 -3.621 1.00 96.50 86 ARG A CA 1
ATOM 633 C C . ARG A 1 86 ? -4.942 -1.977 -4.689 1.00 96.50 86 ARG A C 1
ATOM 635 O O . ARG A 1 86 ? -6.034 -1.682 -5.170 1.00 96.50 86 ARG A O 1
ATOM 642 N N . VAL A 1 87 ? -3.807 -1.364 -5.001 1.00 96.56 87 VAL A N 1
ATOM 643 C CA . VAL A 1 87 ? -3.709 -0.231 -5.933 1.00 96.56 87 VAL A CA 1
ATOM 644 C C . VAL A 1 87 ? -2.467 -0.414 -6.793 1.00 96.56 87 VAL A C 1
ATOM 646 O O . VAL A 1 87 ? -1.394 -0.675 -6.250 1.00 96.56 87 VAL A O 1
ATOM 649 N N . GLY A 1 88 ? -2.597 -0.272 -8.112 1.00 95.31 88 GLY A N 1
ATOM 650 C CA . GLY A 1 88 ? -1.442 -0.268 -9.017 1.00 95.31 88 GLY A CA 1
ATOM 651 C C . GLY A 1 88 ? -0.661 1.050 -8.964 1.00 95.31 88 GLY A C 1
ATOM 652 O O . GLY A 1 88 ? -1.188 2.080 -8.535 1.00 95.31 88 GLY A O 1
ATOM 653 N N . ALA A 1 89 ? 0.586 1.058 -9.440 1.00 94.75 89 ALA A N 1
ATOM 654 C CA . ALA A 1 89 ? 1.423 2.264 -9.430 1.00 94.75 89 ALA A CA 1
ATOM 655 C C . ALA A 1 89 ? 0.775 3.457 -10.165 1.00 94.75 89 ALA A C 1
ATOM 657 O O . ALA A 1 89 ? 0.783 4.581 -9.663 1.00 94.75 89 ALA A O 1
ATOM 658 N N . ASP A 1 90 ? 0.151 3.216 -11.317 1.00 93.38 90 ASP A N 1
ATOM 659 C CA . ASP A 1 90 ? -0.504 4.267 -12.106 1.00 93.38 90 ASP A CA 1
ATOM 660 C C . ASP A 1 90 ? -1.755 4.826 -11.430 1.00 93.38 90 ASP A C 1
ATOM 662 O O . ASP A 1 90 ? -1.976 6.037 -11.408 1.00 93.38 90 ASP A O 1
ATOM 666 N N . GLU A 1 91 ? -2.551 3.954 -10.817 1.00 93.50 91 GLU A N 1
ATOM 667 C CA . GLU A 1 91 ? -3.737 4.343 -10.057 1.00 93.50 91 GLU A CA 1
ATOM 668 C C . GLU A 1 91 ? -3.356 5.161 -8.821 1.00 93.50 91 GLU A C 1
ATOM 670 O O . GLU A 1 91 ? -4.008 6.158 -8.514 1.00 93.50 91 GLU A O 1
ATOM 675 N N . ALA A 1 92 ? -2.271 4.786 -8.140 1.00 94.06 92 ALA A N 1
ATOM 676 C CA . ALA A 1 92 ? -1.736 5.507 -6.991 1.00 94.06 92 ALA A CA 1
ATOM 677 C C . ALA A 1 92 ? -1.270 6.928 -7.347 1.00 94.06 92 ALA A C 1
ATOM 679 O O . ALA A 1 92 ? -1.439 7.857 -6.553 1.00 94.06 92 ALA A O 1
ATOM 680 N N . LEU A 1 93 ? -0.704 7.106 -8.543 1.00 94.31 93 LEU A N 1
ATOM 681 C CA . LEU A 1 93 ? -0.269 8.409 -9.046 1.00 94.31 93 LEU A CA 1
ATOM 682 C C . LEU A 1 93 ? -1.443 9.251 -9.565 1.00 94.31 93 LEU A C 1
ATOM 684 O O . LEU A 1 93 ? -1.450 10.466 -9.386 1.00 94.31 93 LEU A O 1
ATOM 688 N N . ALA A 1 94 ? -2.447 8.622 -10.178 1.00 94.12 94 ALA A N 1
ATOM 689 C CA . ALA A 1 94 ? -3.587 9.323 -10.766 1.00 94.12 94 ALA A CA 1
ATOM 690 C C . ALA A 1 94 ? -4.716 9.632 -9.765 1.00 94.12 94 ALA A C 1
ATOM 692 O O . ALA A 1 94 ? -5.441 10.607 -9.944 1.00 94.12 94 ALA A O 1
ATOM 693 N N . SER A 1 95 ? -4.901 8.799 -8.734 1.00 90.00 95 SER A N 1
ATOM 694 C CA . SER A 1 95 ? -6.130 8.757 -7.920 1.00 90.00 95 SER A CA 1
ATOM 695 C C . SER A 1 95 ? -5.884 8.816 -6.406 1.00 90.00 95 SER A C 1
ATOM 697 O O . SER A 1 95 ? -6.586 8.161 -5.629 1.00 90.00 95 SER A O 1
ATOM 699 N N . GLY A 1 96 ? -4.930 9.636 -5.953 1.00 88.25 96 GLY A N 1
ATOM 700 C CA . GLY A 1 96 ? -4.631 9.814 -4.522 1.00 88.25 96 GLY A CA 1
ATOM 701 C C . GLY A 1 96 ? -5.859 10.184 -3.671 1.00 88.25 96 GLY A C 1
ATOM 702 O O . GLY A 1 96 ? -6.085 9.597 -2.611 1.00 88.25 96 GLY A O 1
ATOM 703 N N . ASP A 1 97 ? -6.730 11.066 -4.171 1.00 93.19 97 ASP A N 1
ATOM 704 C CA . ASP A 1 97 ? -7.956 11.477 -3.468 1.00 93.19 97 ASP A CA 1
ATOM 705 C C . ASP A 1 97 ? -8.924 10.310 -3.214 1.00 93.19 97 ASP A C 1
ATOM 707 O O . ASP A 1 97 ? -9.564 10.235 -2.159 1.00 93.19 97 ASP A O 1
ATOM 711 N N . ALA A 1 98 ? -9.009 9.359 -4.149 1.00 95.94 98 ALA A N 1
ATOM 712 C CA . ALA A 1 98 ? -9.840 8.170 -3.989 1.00 95.94 98 ALA A CA 1
ATOM 713 C C . ALA A 1 98 ? -9.297 7.261 -2.875 1.00 95.94 98 ALA A C 1
ATOM 715 O O . ALA A 1 98 ? -10.073 6.750 -2.062 1.00 95.94 98 ALA A O 1
ATOM 716 N N . VAL A 1 99 ? -7.969 7.125 -2.775 1.00 95.75 99 VAL A N 1
ATOM 717 C CA . VAL A 1 99 ? -7.307 6.393 -1.684 1.00 95.75 99 VAL A CA 1
ATOM 718 C C . VAL A 1 99 ? -7.583 7.072 -0.343 1.00 95.75 99 VAL A C 1
ATOM 720 O O . VAL A 1 99 ? -7.987 6.409 0.616 1.00 95.75 99 VAL A O 1
ATOM 723 N N . VAL A 1 100 ? -7.456 8.400 -0.272 1.00 96.12 100 VAL A N 1
ATOM 724 C CA . VAL A 1 100 ? -7.773 9.176 0.938 1.00 96.12 100 VAL A CA 1
ATOM 725 C C . VAL A 1 100 ? -9.226 8.953 1.371 1.00 96.12 100 VAL A C 1
ATOM 727 O O . VAL A 1 100 ? -9.493 8.721 2.556 1.00 96.12 100 VAL A O 1
ATOM 730 N N . ALA A 1 101 ? -10.166 8.981 0.424 1.00 96.75 101 ALA A N 1
ATOM 731 C CA . ALA A 1 101 ? -11.577 8.730 0.691 1.00 96.75 101 ALA A CA 1
ATOM 732 C C . ALA A 1 101 ? -11.832 7.292 1.178 1.00 96.75 101 ALA A C 1
ATOM 734 O O . ALA A 1 101 ? -12.611 7.090 2.113 1.00 96.75 101 ALA A O 1
ATOM 735 N N . ALA A 1 102 ? -11.164 6.295 0.595 1.00 96.00 102 ALA A N 1
ATOM 736 C CA . ALA A 1 102 ? -11.285 4.895 0.998 1.00 96.00 102 ALA A CA 1
ATOM 737 C C . ALA A 1 102 ? -10.760 4.659 2.426 1.00 96.00 102 ALA A C 1
ATOM 739 O O . ALA A 1 102 ? -11.448 4.052 3.254 1.00 96.00 102 ALA A O 1
ATOM 740 N N . VAL A 1 103 ? -9.598 5.226 2.764 1.00 95.00 103 VAL A N 1
ATOM 741 C CA . VAL A 1 103 ? -9.030 5.179 4.123 1.00 95.00 103 VAL A CA 1
ATOM 742 C C . VAL A 1 103 ? -9.961 5.859 5.131 1.00 95.00 103 VAL A C 1
ATOM 744 O O . VAL A 1 103 ? -10.248 5.303 6.190 1.00 95.00 103 VAL A O 1
ATOM 747 N N . ALA A 1 104 ? -10.543 7.013 4.789 1.00 94.75 104 ALA A N 1
ATOM 748 C CA . ALA A 1 104 ? -11.513 7.697 5.653 1.00 94.75 104 ALA A CA 1
ATOM 749 C C . ALA A 1 104 ? -12.802 6.883 5.917 1.00 94.75 104 ALA A C 1
ATOM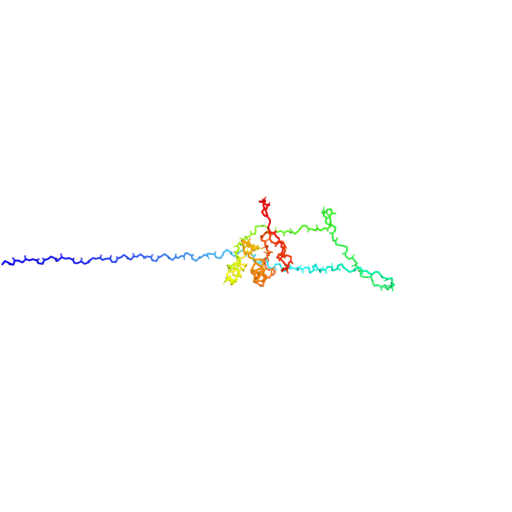 751 O O . ALA A 1 104 ? -13.509 7.133 6.905 1.00 94.75 104 ALA A O 1
ATOM 752 N N . ARG A 1 105 ? -13.108 5.913 5.045 1.00 94.50 105 ARG A N 1
ATOM 753 C CA . ARG A 1 105 ? -14.258 5.001 5.138 1.00 94.50 105 ARG A CA 1
ATOM 754 C C . ARG A 1 105 ? -13.941 3.674 5.832 1.00 94.50 105 ARG A C 1
ATOM 756 O O . ARG A 1 105 ? -14.871 2.906 6.059 1.00 94.50 105 ARG A O 1
ATOM 763 N N . GLY A 1 106 ? -12.687 3.431 6.218 1.00 91.31 106 GLY A N 1
ATOM 764 C CA . GLY A 1 106 ? -12.304 2.277 7.035 1.00 91.31 106 GLY A CA 1
ATOM 765 C C . GLY A 1 106 ? -11.399 1.248 6.356 1.00 91.31 106 GLY A C 1
ATOM 766 O O . GLY A 1 106 ? -11.242 0.160 6.905 1.00 91.31 106 GLY A O 1
ATOM 767 N N . VAL A 1 107 ? -10.789 1.560 5.205 1.00 95.00 107 VAL A N 1
ATOM 768 C CA . VAL A 1 107 ? -9.644 0.770 4.715 1.00 95.00 107 VAL A CA 1
ATOM 769 C C . VAL A 1 107 ? -8.519 0.850 5.746 1.00 95.00 107 VAL A C 1
ATOM 771 O O . VAL A 1 107 ? -8.086 1.944 6.104 1.00 95.00 107 VAL A O 1
ATOM 774 N N . GLY A 1 108 ? -8.080 -0.309 6.239 1.00 93.44 108 GLY A N 1
ATOM 775 C CA . GLY A 1 108 ? -7.038 -0.421 7.264 1.00 93.44 108 GLY A CA 1
ATOM 776 C C . GLY A 1 108 ? -5.666 -0.792 6.705 1.00 93.44 108 GLY A C 1
ATOM 777 O O . GLY A 1 108 ? -4.657 -0.583 7.379 1.00 93.44 108 GLY A O 1
ATOM 778 N N . ILE A 1 109 ? -5.624 -1.332 5.483 1.00 95.75 109 ILE A N 1
ATOM 779 C CA . ILE A 1 109 ? -4.400 -1.730 4.785 1.00 95.75 109 ILE A CA 1
ATOM 780 C C . ILE A 1 109 ? -4.509 -1.293 3.328 1.00 95.75 109 ILE A C 1
ATOM 782 O O . ILE A 1 109 ? -5.512 -1.571 2.670 1.00 95.75 109 ILE A O 1
ATOM 786 N N . VAL A 1 110 ? -3.466 -0.643 2.831 1.00 97.00 110 VAL A N 1
ATOM 787 C CA . VAL A 1 110 ? -3.277 -0.329 1.417 1.00 97.00 110 VAL A CA 1
ATOM 788 C C . VAL A 1 110 ? -2.062 -1.108 0.930 1.00 97.00 110 VAL A C 1
ATOM 790 O O . VAL A 1 110 ? -0.996 -1.018 1.536 1.00 97.00 110 VAL A O 1
ATOM 793 N N . VAL A 1 111 ? -2.227 -1.878 -0.139 1.00 97.12 111 VAL A N 1
ATOM 794 C CA . VAL A 1 111 ? -1.153 -2.621 -0.800 1.00 97.12 111 VAL A CA 1
ATOM 795 C C . VAL A 1 111 ? -0.878 -1.952 -2.140 1.00 97.12 111 VAL A C 1
ATOM 797 O O . VAL A 1 111 ? -1.785 -1.834 -2.965 1.00 97.12 111 VAL A O 1
ATOM 800 N N . LEU A 1 112 ? 0.355 -1.492 -2.333 1.00 97.19 112 LEU A N 1
ATOM 801 C CA . LEU A 1 112 ? 0.852 -1.082 -3.638 1.00 97.19 112 LEU A CA 1
ATOM 802 C C . LEU A 1 112 ? 1.299 -2.327 -4.400 1.00 97.19 112 LEU A C 1
ATOM 804 O O . LEU A 1 112 ? 2.251 -2.992 -3.990 1.00 97.19 112 LEU A O 1
ATOM 808 N N . GLU A 1 113 ? 0.626 -2.608 -5.506 1.00 95.62 113 GLU A N 1
ATOM 809 C CA . GLU A 1 113 ? 1.033 -3.634 -6.458 1.00 95.62 113 GLU A CA 1
ATOM 810 C C . GLU A 1 113 ? 2.135 -3.061 -7.344 1.00 95.62 113 GLU A C 1
ATOM 812 O O . GLU A 1 113 ? 1.892 -2.175 -8.167 1.00 95.62 113 GLU A O 1
ATOM 817 N N . ALA A 1 114 ? 3.356 -3.541 -7.127 1.00 83.88 114 ALA A N 1
ATOM 818 C CA . ALA A 1 114 ? 4.462 -3.333 -8.040 1.00 83.88 114 ALA A CA 1
ATOM 819 C C . ALA A 1 114 ? 4.379 -4.445 -9.089 1.00 83.88 114 ALA A C 1
ATOM 821 O O . ALA A 1 114 ? 4.718 -5.587 -8.797 1.00 83.88 114 ALA A O 1
ATOM 822 N N . GLY A 1 115 ? 3.839 -4.138 -10.263 1.00 80.12 115 GLY A N 1
ATOM 823 C CA . GLY A 1 115 ? 3.915 -5.029 -11.410 1.00 80.12 115 GLY A CA 1
ATOM 824 C C . GLY A 1 115 ? 5.310 -4.980 -12.036 1.00 80.12 115 GLY A C 1
ATOM 825 O O . GLY A 1 115 ? 6.321 -4.755 -11.370 1.00 80.12 115 GLY A O 1
ATOM 826 N N . GLU A 1 116 ? 5.361 -5.126 -13.357 1.00 78.81 116 GLU A N 1
ATOM 827 C CA . GLU A 1 116 ? 6.599 -5.057 -14.151 1.00 78.81 116 GLU A CA 1
ATOM 828 C C . GLU A 1 116 ? 7.153 -3.620 -14.288 1.00 78.81 116 GLU A C 1
ATOM 830 O O . GLU A 1 116 ? 8.022 -3.345 -15.121 1.00 78.81 116 GLU A O 1
ATOM 835 N N . GLU A 1 117 ? 6.635 -2.649 -13.527 1.00 79.19 117 GLU A N 1
ATOM 836 C CA . GLU A 1 117 ? 7.099 -1.272 -13.621 1.00 79.19 117 GLU A CA 1
ATOM 837 C C . GLU A 1 117 ? 8.518 -1.104 -13.058 1.00 79.19 117 GLU A C 1
ATOM 839 O O . GLU A 1 117 ? 8.921 -1.676 -12.042 1.00 79.19 117 GLU A O 1
ATOM 844 N N . GLY A 1 118 ? 9.289 -0.218 -13.694 1.00 80.56 118 GLY A N 1
ATOM 845 C CA . GLY A 1 118 ? 10.615 0.143 -13.206 1.00 80.56 118 GLY A CA 1
ATOM 846 C C . GLY A 1 118 ? 10.569 0.670 -11.766 1.00 80.56 118 GLY A C 1
ATOM 847 O O . GLY A 1 118 ? 9.675 1.433 -11.395 1.00 80.56 118 GLY A O 1
ATOM 848 N N . GLY A 1 119 ? 11.578 0.315 -10.960 1.00 81.19 119 GLY A N 1
ATOM 849 C CA . GLY A 1 119 ? 11.628 0.637 -9.525 1.00 81.19 119 GLY A CA 1
ATOM 850 C C . GLY A 1 119 ? 11.412 2.112 -9.176 1.00 81.19 119 GLY A C 1
ATOM 851 O O . GLY A 1 119 ? 10.791 2.402 -8.160 1.00 81.19 119 GLY A O 1
ATOM 852 N N . GLY A 1 120 ? 11.841 3.040 -10.039 1.00 91.56 120 GLY A N 1
ATOM 853 C CA . GLY A 1 120 ? 11.597 4.472 -9.842 1.00 91.56 120 GLY A CA 1
ATOM 854 C C . GLY A 1 120 ? 10.110 4.841 -9.844 1.00 91.56 120 GLY A C 1
ATOM 855 O O . GLY A 1 120 ? 9.674 5.627 -9.013 1.00 91.56 120 GLY A O 1
ATOM 856 N N . ARG A 1 121 ? 9.300 4.231 -10.719 1.00 94.06 121 ARG A N 1
ATOM 857 C CA . ARG A 1 121 ? 7.857 4.515 -10.790 1.00 94.06 121 ARG A CA 1
ATOM 858 C C . ARG A 1 121 ? 7.121 3.972 -9.569 1.00 94.06 121 ARG A C 1
ATOM 860 O O . ARG A 1 121 ? 6.291 4.671 -8.996 1.00 94.06 121 ARG A O 1
ATOM 867 N N . VAL A 1 122 ? 7.472 2.759 -9.144 1.00 95.69 122 VAL A N 1
ATOM 868 C CA . VAL A 1 122 ? 6.935 2.143 -7.921 1.00 95.69 122 VAL A CA 1
ATOM 869 C C . VAL A 1 122 ? 7.308 2.975 -6.693 1.00 95.69 122 VAL A C 1
ATOM 871 O O . VAL A 1 122 ? 6.472 3.195 -5.822 1.00 95.69 122 VAL A O 1
ATOM 874 N N . TYR A 1 123 ? 8.537 3.490 -6.640 1.00 97.38 123 TYR A N 1
ATOM 875 C CA . TYR A 1 123 ? 8.999 4.362 -5.563 1.00 97.38 123 TYR A CA 1
ATOM 876 C C . TYR A 1 123 ? 8.182 5.661 -5.466 1.00 97.38 123 TYR A C 1
ATOM 878 O O . TYR A 1 123 ? 7.671 5.978 -4.391 1.00 97.38 123 TYR A O 1
ATOM 886 N N . GLU A 1 124 ? 7.978 6.371 -6.579 1.00 97.19 124 GLU A N 1
ATOM 887 C CA . GLU A 1 124 ? 7.155 7.592 -6.599 1.00 97.19 124 GLU A CA 1
ATOM 888 C C . GLU A 1 124 ? 5.692 7.309 -6.219 1.00 97.19 124 GLU A C 1
ATOM 890 O O . GLU A 1 124 ? 5.090 8.037 -5.424 1.00 97.19 124 GLU A O 1
ATOM 895 N N . ALA A 1 125 ? 5.122 6.209 -6.720 1.00 97.44 125 ALA A N 1
ATOM 896 C CA . ALA A 1 125 ? 3.781 5.774 -6.340 1.00 97.44 125 ALA A CA 1
ATOM 897 C C . ALA A 1 125 ? 3.685 5.486 -4.832 1.00 97.44 125 ALA A C 1
ATOM 899 O O . ALA A 1 125 ? 2.732 5.905 -4.169 1.00 97.44 125 ALA A O 1
ATOM 900 N N . ALA A 1 126 ? 4.695 4.827 -4.264 1.00 97.31 126 ALA A N 1
ATOM 901 C CA . ALA A 1 126 ? 4.761 4.538 -2.840 1.00 97.31 126 ALA A CA 1
ATOM 902 C C . ALA A 1 126 ? 4.873 5.816 -1.991 1.00 97.31 126 ALA A C 1
ATOM 904 O O . ALA A 1 126 ? 4.206 5.909 -0.960 1.00 97.31 126 ALA A O 1
ATOM 905 N N . LEU A 1 127 ? 5.637 6.825 -2.431 1.00 97.62 127 LEU A N 1
ATOM 906 C CA . LEU A 1 127 ? 5.689 8.136 -1.772 1.00 97.62 127 LEU A CA 1
ATOM 907 C C . LEU A 1 127 ? 4.334 8.854 -1.810 1.00 97.62 127 LEU A C 1
ATOM 909 O O . LEU A 1 127 ? 3.874 9.351 -0.777 1.00 97.62 127 LEU A O 1
ATOM 913 N N . SER A 1 128 ? 3.663 8.854 -2.966 1.00 97.31 128 SER A N 1
ATOM 914 C CA . SER A 1 128 ? 2.317 9.422 -3.119 1.00 97.31 128 SER A CA 1
ATOM 915 C C . SER A 1 128 ? 1.315 8.763 -2.162 1.00 97.31 128 SER A C 1
ATOM 917 O O . SER A 1 128 ? 0.580 9.442 -1.430 1.00 97.31 128 SER A O 1
ATOM 919 N N . LEU A 1 129 ? 1.328 7.427 -2.082 1.00 97.31 129 LEU A N 1
ATOM 920 C CA . LEU A 1 129 ? 0.479 6.684 -1.152 1.00 97.31 129 LEU A CA 1
ATOM 921 C C . LEU A 1 129 ? 0.860 6.936 0.304 1.00 97.31 129 LEU A C 1
ATOM 923 O O . LEU A 1 129 ? -0.031 7.083 1.135 1.00 97.31 129 LEU A O 1
ATOM 927 N N . LYS A 1 130 ? 2.150 7.030 0.639 1.00 96.44 130 LYS A N 1
ATOM 928 C CA . LYS A 1 130 ? 2.597 7.322 2.007 1.00 96.44 130 LYS A CA 1
ATOM 929 C C . LYS A 1 130 ? 2.076 8.680 2.475 1.00 96.44 130 LYS A C 1
ATOM 931 O O . LYS A 1 130 ? 1.544 8.767 3.583 1.00 96.44 130 LYS A O 1
ATOM 936 N N . ALA A 1 131 ? 2.160 9.705 1.626 1.00 95.75 131 ALA A N 1
ATOM 937 C CA . ALA A 1 131 ? 1.606 11.029 1.900 1.00 95.75 131 ALA A CA 1
ATOM 938 C C . ALA A 1 131 ? 0.073 10.995 2.031 1.00 95.75 131 ALA A C 1
ATOM 940 O O . ALA A 1 131 ? -0.493 11.594 2.946 1.00 95.75 131 ALA A O 1
ATOM 941 N N . SER A 1 132 ? -0.597 10.242 1.156 1.00 94.75 132 SER A N 1
ATOM 942 C CA . SER A 1 132 ? -2.056 10.107 1.151 1.00 94.75 132 SER A CA 1
ATOM 943 C C . SER A 1 132 ? -2.577 9.343 2.368 1.00 94.75 132 SER A C 1
ATOM 945 O O . SER A 1 132 ? -3.576 9.729 2.968 1.00 94.75 132 SER A O 1
ATOM 947 N N . VAL A 1 133 ? -1.925 8.258 2.773 1.00 94.25 133 VAL A N 1
ATOM 948 C CA . VAL A 1 133 ? -2.378 7.387 3.863 1.00 94.25 133 VAL A CA 1
ATOM 949 C C . VAL A 1 133 ? -1.977 7.954 5.229 1.00 94.25 133 VAL A C 1
ATOM 951 O O . VAL A 1 133 ? -2.817 8.023 6.139 1.00 94.25 133 VAL A O 1
ATOM 954 N N . GLY A 1 134 ? -0.729 8.412 5.368 1.00 92.44 134 GLY A N 1
ATOM 955 C CA . GLY A 1 134 ? -0.136 8.803 6.647 1.00 92.44 134 GLY A CA 1
ATOM 956 C C . GLY A 1 134 ? -0.158 7.648 7.653 1.00 92.44 134 GLY A C 1
ATOM 957 O O . GLY A 1 134 ? 0.091 6.501 7.295 1.00 92.44 134 GLY A O 1
ATOM 958 N N . ASP A 1 135 ? -0.536 7.935 8.899 1.00 91.19 135 ASP A N 1
ATOM 959 C CA . ASP A 1 135 ? -0.629 6.930 9.974 1.00 91.19 135 ASP A CA 1
ATOM 960 C C . ASP A 1 135 ? -2.020 6.273 10.091 1.00 91.19 135 ASP A C 1
ATOM 962 O O . ASP A 1 135 ? -2.339 5.625 11.090 1.00 91.19 135 ASP A O 1
ATOM 966 N N . ARG A 1 136 ? -2.908 6.494 9.111 1.00 93.06 136 ARG A N 1
ATOM 967 C CA . ARG A 1 136 ? -4.323 6.077 9.195 1.00 93.06 136 ARG A CA 1
ATOM 968 C C . ARG A 1 136 ? -4.565 4.634 8.761 1.00 93.06 136 ARG A C 1
ATOM 970 O O . ARG A 1 136 ? -5.557 4.047 9.183 1.00 93.06 136 ARG A O 1
ATOM 977 N N . ALA A 1 137 ? -3.686 4.090 7.930 1.00 93.56 137 ALA A N 1
ATOM 978 C CA . ALA A 1 137 ? -3.697 2.703 7.489 1.00 93.56 137 ALA A CA 1
ATOM 979 C C . ALA A 1 137 ? -2.258 2.218 7.292 1.00 93.56 137 ALA A C 1
ATOM 981 O O . ALA A 1 137 ? -1.335 3.018 7.141 1.00 93.56 137 ALA A O 1
ATOM 982 N N . TYR A 1 138 ? -2.072 0.903 7.302 1.00 94.31 138 TYR A N 1
ATOM 983 C CA . TYR A 1 138 ? -0.785 0.307 6.968 1.00 94.31 138 TYR A CA 1
ATOM 984 C C . TYR A 1 138 ? -0.565 0.385 5.460 1.00 94.31 138 TYR A C 1
ATOM 986 O O . TYR A 1 138 ? -1.450 0.004 4.696 1.00 94.31 138 TYR A O 1
ATOM 994 N N . LEU A 1 139 ? 0.608 0.855 5.041 1.00 96.62 139 LEU A N 1
ATOM 995 C CA . LEU A 1 139 ? 1.029 0.812 3.642 1.00 96.62 139 LEU A CA 1
ATOM 996 C C . LEU A 1 139 ? 1.983 -0.363 3.458 1.00 96.62 139 LEU A C 1
ATOM 998 O O . LEU A 1 139 ? 3.039 -0.389 4.090 1.00 96.62 139 LEU A O 1
ATOM 1002 N N . LEU A 1 140 ? 1.618 -1.310 2.603 1.00 96.38 140 LEU A N 1
ATOM 1003 C CA . LEU A 1 140 ? 2.455 -2.441 2.220 1.00 96.38 140 LEU A CA 1
ATOM 1004 C C . LEU A 1 140 ? 2.833 -2.323 0.743 1.00 96.38 140 LEU A C 1
ATOM 1006 O O . LEU A 1 140 ? 2.044 -1.817 -0.053 1.00 96.38 140 LEU A O 1
ATOM 1010 N N . VAL A 1 141 ? 4.019 -2.798 0.378 1.00 96.06 141 VAL A N 1
ATOM 1011 C CA . VAL A 1 141 ? 4.463 -2.883 -1.023 1.00 96.06 141 VAL A CA 1
ATOM 1012 C C . VAL A 1 141 ? 4.581 -4.356 -1.400 1.00 96.06 141 VAL A C 1
ATOM 1014 O O . VAL A 1 141 ? 5.166 -5.123 -0.639 1.00 96.06 141 VAL A O 1
ATOM 1017 N N . ALA A 1 142 ? 4.003 -4.766 -2.525 1.00 95.25 142 ALA A N 1
ATOM 1018 C CA . ALA A 1 142 ? 4.128 -6.132 -3.024 1.00 95.25 142 ALA A CA 1
ATOM 1019 C C . ALA A 1 142 ? 5.532 -6.364 -3.600 1.00 95.25 142 ALA A C 1
ATOM 1021 O O . ALA A 1 142 ? 6.006 -5.531 -4.372 1.00 95.25 142 ALA A O 1
ATOM 1022 N N . GLU A 1 143 ? 6.183 -7.459 -3.196 1.00 92.31 143 GLU A N 1
ATOM 1023 C CA . GLU A 1 143 ? 7.490 -7.997 -3.631 1.00 92.31 143 GLU A CA 1
ATOM 1024 C C . GLU A 1 143 ? 8.728 -7.093 -3.436 1.00 92.31 143 GLU A C 1
ATOM 1026 O O . GLU A 1 143 ? 9.826 -7.552 -3.118 1.00 92.31 143 GLU A O 1
ATOM 1031 N N . ARG A 1 144 ? 8.578 -5.776 -3.570 1.00 92.88 144 ARG A N 1
ATOM 1032 C CA . ARG A 1 144 ? 9.656 -4.785 -3.617 1.00 92.88 144 ARG A CA 1
ATOM 1033 C C . ARG A 1 144 ? 10.114 -4.355 -2.228 1.00 92.88 144 ARG A C 1
ATOM 1035 O O . ARG A 1 144 ? 9.798 -3.263 -1.748 1.00 92.88 144 ARG A O 1
ATOM 1042 N N . VAL A 1 145 ? 10.906 -5.217 -1.588 1.00 93.31 145 VAL A N 1
ATOM 1043 C CA . VAL A 1 145 ? 11.540 -4.964 -0.276 1.00 93.31 145 VAL A CA 1
ATOM 1044 C C . VAL A 1 145 ? 12.452 -3.735 -0.301 1.00 93.31 145 VAL A C 1
ATOM 1046 O O . VAL A 1 145 ? 12.499 -2.973 0.669 1.00 93.31 145 VAL A O 1
ATOM 1049 N N . ASP A 1 146 ? 13.160 -3.531 -1.410 1.00 94.06 146 ASP A N 1
ATOM 1050 C CA . ASP A 1 146 ? 14.037 -2.385 -1.642 1.00 94.06 146 ASP A CA 1
ATOM 1051 C C . ASP A 1 146 ? 13.252 -1.069 -1.577 1.00 94.06 146 ASP A C 1
ATOM 1053 O O . ASP A 1 146 ? 13.605 -0.164 -0.817 1.00 94.06 146 ASP A O 1
ATOM 1057 N N . VAL A 1 147 ? 12.130 -1.000 -2.297 1.00 95.56 147 VAL A N 1
ATOM 1058 C CA . VAL A 1 147 ? 11.256 0.177 -2.317 1.00 95.56 147 VAL A CA 1
ATOM 1059 C C . VAL A 1 147 ? 10.598 0.383 -0.960 1.00 95.56 147 VAL A C 1
ATOM 1061 O O . VAL A 1 147 ? 10.658 1.487 -0.424 1.00 95.56 147 VAL A O 1
ATOM 1064 N N . ALA A 1 148 ? 10.011 -0.666 -0.377 1.00 95.31 148 ALA A N 1
ATOM 1065 C CA . ALA A 1 148 ? 9.347 -0.593 0.924 1.00 95.31 148 ALA A CA 1
ATOM 1066 C C . ALA A 1 148 ? 10.268 -0.020 2.010 1.00 95.31 148 ALA A C 1
ATOM 1068 O O . ALA A 1 148 ? 9.848 0.827 2.803 1.00 95.31 148 ALA A O 1
ATOM 1069 N N . SER A 1 149 ? 11.529 -0.459 2.011 1.00 95.50 149 SER A N 1
ATOM 1070 C CA . SER A 1 149 ? 12.551 0.019 2.941 1.00 95.50 149 SER A CA 1
ATOM 1071 C C . SER A 1 149 ? 12.920 1.476 2.673 1.00 95.50 149 SER A C 1
ATOM 1073 O O . SER A 1 149 ? 12.988 2.268 3.611 1.00 95.50 149 SER A O 1
ATOM 1075 N N . ALA A 1 150 ? 13.103 1.847 1.402 1.00 96.62 150 ALA A N 1
ATOM 1076 C CA . ALA A 1 150 ? 13.459 3.207 1.007 1.00 96.62 150 ALA A CA 1
ATOM 1077 C C . ALA A 1 150 ? 12.380 4.241 1.374 1.00 96.62 150 ALA A C 1
ATOM 1079 O O . ALA A 1 150 ? 12.713 5.344 1.802 1.00 96.62 150 ALA A O 1
ATOM 1080 N N . VAL A 1 151 ? 11.092 3.892 1.254 1.00 96.56 151 VAL A N 1
ATOM 1081 C CA . VAL A 1 151 ? 9.979 4.815 1.560 1.00 96.56 151 VAL A CA 1
ATOM 1082 C C . VAL A 1 151 ? 9.494 4.762 3.014 1.00 96.56 151 VAL A C 1
ATOM 1084 O O . VAL A 1 151 ? 8.591 5.510 3.395 1.00 96.56 151 VAL A O 1
ATOM 1087 N N . GLY A 1 152 ? 10.030 3.853 3.836 1.00 95.31 152 GLY A N 1
ATOM 1088 C CA . GLY A 1 152 ? 9.526 3.621 5.192 1.00 95.31 152 GLY A CA 1
ATOM 1089 C C . GLY A 1 152 ? 8.078 3.112 5.207 1.00 95.31 152 GLY A C 1
ATOM 1090 O O . GLY A 1 152 ? 7.230 3.612 5.962 1.00 95.31 152 GLY A O 1
ATOM 1091 N N . ALA A 1 153 ? 7.761 2.153 4.335 1.00 95.75 153 ALA A N 1
ATOM 1092 C CA . ALA A 1 153 ? 6.474 1.465 4.331 1.00 95.75 153 ALA A CA 1
ATOM 1093 C C . ALA A 1 153 ? 6.273 0.671 5.635 1.00 95.75 153 ALA A C 1
ATOM 1095 O O . ALA A 1 153 ? 7.207 0.403 6.388 1.00 95.75 153 ALA A O 1
ATOM 1096 N N . SER A 1 154 ? 5.029 0.290 5.924 1.00 94.56 154 SER A N 1
ATOM 1097 C CA . SER A 1 154 ? 4.709 -0.521 7.102 1.00 94.56 154 SER A CA 1
ATOM 1098 C C . SER A 1 154 ? 5.160 -1.977 6.971 1.00 94.56 154 SER A C 1
ATOM 1100 O O . SER A 1 154 ? 5.280 -2.664 7.983 1.00 94.56 154 SER A O 1
ATOM 1102 N N . GLY A 1 155 ? 5.375 -2.453 5.745 1.00 93.56 155 GLY A N 1
ATOM 1103 C CA . GLY A 1 155 ? 5.826 -3.808 5.469 1.00 93.56 155 GLY A CA 1
ATOM 1104 C C . GLY A 1 155 ? 5.804 -4.141 3.982 1.00 93.56 155 GLY A C 1
ATOM 1105 O O . GLY A 1 155 ? 5.578 -3.275 3.134 1.00 93.56 155 GLY A O 1
ATOM 1106 N N . VAL A 1 156 ? 6.028 -5.418 3.694 1.00 94.56 156 VAL A N 1
ATOM 1107 C CA . VAL A 1 156 ? 6.055 -5.993 2.347 1.00 94.56 156 VAL A CA 1
ATOM 1108 C C . VAL A 1 156 ? 5.054 -7.143 2.302 1.00 94.56 156 VAL A C 1
ATOM 1110 O O . VAL A 1 156 ? 4.889 -7.849 3.301 1.00 94.56 156 VAL A O 1
ATOM 1113 N N . VAL A 1 157 ? 4.376 -7.315 1.171 1.00 93.88 157 VAL A N 1
ATOM 1114 C CA . VAL A 1 157 ? 3.611 -8.532 0.863 1.00 93.88 157 VAL A CA 1
ATOM 1115 C C . VAL A 1 157 ? 4.466 -9.369 -0.076 1.00 93.88 157 VAL A C 1
ATOM 1117 O O . VAL A 1 157 ? 4.934 -8.836 -1.073 1.00 93.88 157 VAL A O 1
ATOM 1120 N N . LEU A 1 158 ? 4.688 -10.634 0.278 1.00 91.56 158 LEU A N 1
ATOM 1121 C CA . LEU A 1 158 ? 5.427 -11.590 -0.541 1.00 91.56 158 LEU A CA 1
ATOM 1122 C C . LEU A 1 158 ? 4.480 -12.711 -0.941 1.00 91.56 158 LEU A C 1
ATOM 1124 O O . LEU A 1 158 ? 3.815 -13.298 -0.078 1.00 91.56 158 LEU A O 1
ATOM 1128 N N . ALA A 1 159 ? 4.412 -12.975 -2.231 1.00 87.62 159 ALA A N 1
ATOM 1129 C CA . ALA A 1 159 ? 3.712 -14.103 -2.791 1.00 87.62 159 ALA A CA 1
ATOM 1130 C C . ALA A 1 159 ? 4.587 -15.370 -2.689 1.00 87.62 159 ALA A C 1
ATOM 1132 O O . ALA A 1 159 ? 5.810 -15.304 -2.553 1.00 87.62 159 ALA A O 1
ATOM 1133 N N . ASP A 1 160 ? 3.947 -16.539 -2.677 1.00 87.06 160 ASP A N 1
ATOM 1134 C CA . ASP A 1 160 ? 4.633 -17.835 -2.509 1.00 87.06 160 ASP A CA 1
ATOM 1135 C C . ASP A 1 160 ? 5.320 -18.299 -3.808 1.00 87.06 160 ASP A C 1
ATOM 1137 O O . ASP A 1 160 ? 6.003 -19.318 -3.843 1.00 87.06 160 ASP A O 1
ATOM 1141 N N . ASP A 1 161 ? 5.129 -17.545 -4.890 1.00 77.19 161 ASP A N 1
ATOM 1142 C CA . ASP A 1 161 ? 5.592 -17.837 -6.238 1.00 77.19 161 ASP A CA 1
ATOM 1143 C C . ASP A 1 161 ? 7.121 -17.907 -6.262 1.00 77.19 161 ASP A C 1
ATOM 1145 O O . ASP A 1 161 ? 7.667 -18.828 -6.856 1.00 77.19 161 ASP A O 1
ATOM 1149 N N . GLY A 1 162 ? 7.807 -17.001 -5.557 1.00 58.09 162 GLY A N 1
ATOM 1150 C CA . GLY A 1 162 ? 9.258 -17.015 -5.376 1.00 58.09 162 GLY A CA 1
ATOM 1151 C C . GLY A 1 162 ? 10.053 -16.996 -6.683 1.00 58.09 162 GLY A C 1
ATOM 1152 O O . GLY A 1 162 ? 10.801 -17.944 -6.931 1.00 58.09 162 GLY A O 1
ATOM 1153 N N . TRP A 1 163 ? 9.896 -15.963 -7.521 1.00 48.31 163 TRP A N 1
ATOM 1154 C CA . TRP A 1 163 ? 10.671 -15.799 -8.766 1.00 48.31 163 TRP A CA 1
ATOM 1155 C C . TRP A 1 163 ? 11.514 -14.525 -8.729 1.00 48.31 163 TRP A C 1
ATOM 1157 O O . TRP A 1 163 ? 10.949 -13.455 -8.412 1.00 48.31 163 TRP A O 1
#

InterPro domains:
  IPR051943 TRAFAC Dynamin-like GTPase [PTHR43681] (40-162)

Organism: Oryza sativa subsp. indica (NCBI:txid39946)